Protein AF-A0A3N5UGI3-F1 (afdb_monomer)

Foldseek 3Di:
DVCLQCCVVDPDPPPQCDDPFWAGQLPDWDQDPQQFIHSDPLRPVDGLDGVVVPPVSSNVSDDIHGLCQAPCSVPPCCVPCVQPDCSCAPHNRYRNVSVCVNVVHD

Structure (mmCIF, N/CA/C/O backbone):
data_AF-A0A3N5UGI3-F1
#
_entry.id   AF-A0A3N5UGI3-F1
#
loop_
_atom_site.group_PDB
_atom_site.id
_atom_site.type_symbol
_atom_site.label_atom_id
_atom_site.label_alt_id
_atom_site.label_comp_id
_atom_site.label_asym_id
_atom_site.label_entity_id
_atom_site.label_seq_id
_atom_site.pdbx_PDB_ins_code
_atom_site.Cartn_x
_atom_site.Cartn_y
_atom_site.Cartn_z
_atom_site.occupancy
_atom_site.B_iso_or_equiv
_atom_site.auth_seq_id
_atom_site.auth_comp_id
_atom_site.auth_asym_id
_atom_site.auth_atom_id
_atom_site.pdbx_PDB_model_num
ATOM 1 N N . LYS A 1 1 ? -16.857 -9.376 12.876 1.00 63.47 1 LYS A N 1
ATOM 2 C CA . LYS A 1 1 ? -16.257 -8.875 14.141 1.00 63.47 1 LYS A CA 1
ATOM 3 C C . LYS A 1 1 ? -15.533 -9.974 14.932 1.00 63.47 1 LYS A C 1
ATOM 5 O O . LYS A 1 1 ? -14.480 -9.691 15.474 1.00 63.47 1 LYS A O 1
ATOM 10 N N . THR A 1 2 ? -16.014 -11.222 14.942 1.00 79.06 2 THR A N 1
ATOM 11 C CA . THR A 1 2 ? -15.429 -12.362 15.688 1.00 79.06 2 THR A CA 1
ATOM 12 C C . THR A 1 2 ? -13.963 -12.688 15.378 1.00 79.06 2 THR A C 1
ATOM 14 O O . THR A 1 2 ? -13.265 -13.154 16.265 1.00 79.06 2 THR A O 1
ATOM 17 N N . ALA A 1 3 ? -13.475 -12.423 14.160 1.00 86.25 3 ALA A N 1
ATOM 18 C CA . ALA A 1 3 ? -12.089 -12.719 13.781 1.00 86.25 3 ALA A CA 1
ATOM 19 C C . ALA A 1 3 ? -11.093 -11.561 14.007 1.00 86.25 3 ALA A C 1
ATOM 21 O O . ALA A 1 3 ? -9.891 -11.769 13.896 1.00 86.25 3 ALA A O 1
ATOM 22 N N . ALA A 1 4 ? -11.570 -10.342 14.287 1.00 85.94 4 ALA A N 1
ATOM 23 C CA . ALA A 1 4 ? -10.706 -9.160 14.338 1.00 85.94 4 ALA A CA 1
ATOM 24 C C . ALA A 1 4 ? -9.637 -9.207 15.446 1.00 85.94 4 ALA A C 1
ATOM 26 O O . ALA A 1 4 ? -8.507 -8.841 15.136 1.00 85.94 4 ALA A O 1
ATOM 27 N N . PRO A 1 5 ? -9.923 -9.689 16.677 1.00 86.75 5 PRO A N 1
ATOM 28 C CA . PRO A 1 5 ? -8.909 -9.766 17.733 1.00 86.75 5 PRO A CA 1
ATOM 29 C C . PRO A 1 5 ? -7.668 -10.573 17.334 1.00 86.75 5 PRO A C 1
ATOM 31 O O . PRO A 1 5 ? -6.556 -10.181 17.657 1.00 86.75 5 PRO A O 1
ATOM 34 N N . PHE A 1 6 ? -7.831 -11.624 16.521 1.00 87.75 6 PHE A N 1
ATOM 35 C CA . PHE A 1 6 ? -6.718 -12.472 16.078 1.00 87.75 6 PHE A CA 1
ATOM 36 C C . PHE A 1 6 ? -5.713 -11.766 15.152 1.00 87.75 6 PHE A C 1
ATOM 38 O O . PHE A 1 6 ? -4.664 -12.336 14.854 1.00 87.75 6 PHE A O 1
ATOM 45 N N . LEU A 1 7 ? -5.988 -10.531 14.708 1.00 84.44 7 LEU A N 1
ATOM 46 C CA . LEU A 1 7 ? -4.997 -9.701 14.017 1.00 84.44 7 LEU A CA 1
ATOM 47 C C . LEU A 1 7 ? -3.793 -9.355 14.907 1.00 84.44 7 LEU A C 1
ATOM 49 O O . LEU A 1 7 ? -2.744 -9.023 14.364 1.00 84.44 7 LEU A O 1
ATOM 53 N N . GLU A 1 8 ? -3.895 -9.489 16.233 1.00 84.31 8 GLU A N 1
ATOM 54 C CA . GLU A 1 8 ? -2.743 -9.374 17.140 1.00 84.31 8 GLU A CA 1
ATOM 55 C C . GLU A 1 8 ? -1.653 -10.423 16.862 1.00 84.31 8 GLU A C 1
ATOM 57 O O . GLU A 1 8 ? -0.471 -10.164 17.072 1.00 84.31 8 GLU A O 1
ATOM 62 N N . TYR A 1 9 ? -2.043 -11.585 16.328 1.00 85.06 9 TYR A N 1
ATOM 63 C CA . TYR A 1 9 ? -1.133 -12.665 15.945 1.00 85.06 9 TYR A CA 1
ATOM 64 C C . TYR A 1 9 ? -0.654 -12.549 14.494 1.00 85.06 9 TYR A C 1
ATOM 66 O O . TYR A 1 9 ? 0.026 -13.448 13.990 1.00 85.06 9 TYR A O 1
ATOM 74 N N . ALA A 1 10 ? -1.026 -11.477 13.787 1.00 74.75 10 ALA A N 1
ATOM 75 C CA . ALA A 1 10 ? -0.607 -11.279 12.411 1.00 74.75 10 ALA A CA 1
ATOM 76 C C . ALA A 1 10 ? 0.922 -11.149 12.336 1.00 74.75 10 ALA A C 1
ATOM 78 O O . ALA A 1 10 ? 1.531 -10.225 12.872 1.00 74.75 10 ALA A O 1
ATOM 79 N N . TYR A 1 11 ? 1.546 -12.073 11.613 1.00 60.50 11 TYR A N 1
ATOM 80 C CA . TYR A 1 11 ? 2.948 -12.001 11.223 1.00 60.50 11 TYR A CA 1
ATOM 81 C C . TYR A 1 11 ? 3.068 -11.290 9.866 1.00 60.50 11 TYR A C 1
ATOM 83 O O . TYR A 1 11 ? 2.126 -11.257 9.075 1.00 60.50 11 TYR A O 1
ATOM 91 N N . GLY A 1 12 ? 4.224 -10.687 9.583 1.00 53.59 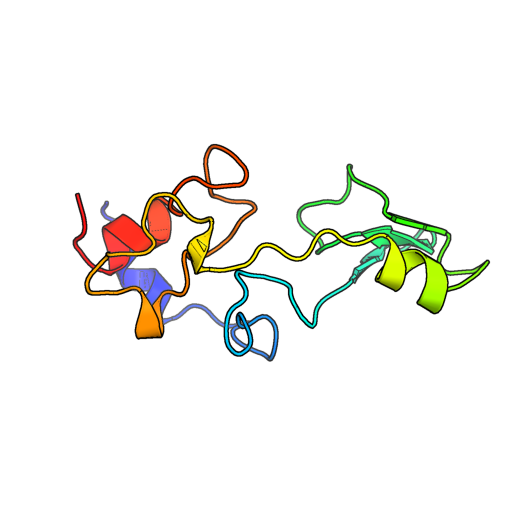12 GLY A N 1
ATOM 92 C CA . GLY A 1 12 ? 4.407 -9.859 8.380 1.00 53.59 12 GLY A CA 1
ATOM 93 C C . GLY A 1 12 ? 4.301 -8.350 8.619 1.00 53.59 12 GLY A C 1
ATOM 94 O O . GLY A 1 12 ? 4.309 -7.580 7.664 1.00 53.59 12 GLY A O 1
ATOM 95 N N . GLY A 1 13 ? 4.322 -7.899 9.878 1.00 49.09 13 GLY A N 1
ATOM 96 C CA . GLY A 1 13 ? 4.626 -6.505 10.241 1.00 49.09 13 GLY A CA 1
ATOM 97 C C . GLY A 1 13 ? 6.063 -6.062 9.905 1.00 49.09 13 GLY A C 1
ATOM 98 O O . GLY A 1 13 ? 6.528 -5.043 10.408 1.00 49.09 13 GLY A O 1
ATOM 99 N N . GLY A 1 14 ? 6.806 -6.821 9.094 1.00 45.03 14 GLY A N 1
ATOM 100 C CA . GLY A 1 14 ? 8.163 -6.476 8.686 1.00 45.03 14 GLY A CA 1
ATOM 101 C C . GLY A 1 14 ? 8.132 -5.319 7.699 1.00 45.03 14 GLY A C 1
ATOM 102 O O . GLY A 1 14 ? 7.642 -5.504 6.599 1.00 45.03 14 GLY A O 1
ATOM 103 N N . TYR A 1 15 ? 8.607 -4.134 8.098 1.00 47.47 15 TYR A N 1
ATOM 104 C CA . TYR A 1 15 ? 8.934 -2.968 7.247 1.00 47.47 15 TYR A CA 1
ATOM 105 C C . TYR A 1 15 ? 7.928 -2.579 6.127 1.00 47.47 15 TYR A C 1
ATOM 107 O O . TYR A 1 15 ? 8.243 -1.806 5.229 1.00 47.47 15 TYR A O 1
ATOM 115 N N . HIS A 1 16 ? 6.691 -3.077 6.176 1.00 50.62 16 HIS A N 1
ATOM 116 C CA . HIS A 1 16 ? 5.541 -2.668 5.361 1.00 50.62 16 HIS A CA 1
ATOM 117 C C . HIS A 1 16 ? 4.732 -1.564 6.050 1.00 50.62 16 HIS A C 1
ATOM 119 O O . HIS A 1 16 ? 3.739 -1.069 5.501 1.00 50.62 16 HIS A O 1
ATOM 125 N N . GLY A 1 17 ? 5.158 -1.195 7.262 1.00 53.41 17 GLY A N 1
ATOM 126 C CA . GLY A 1 17 ? 4.629 -0.077 8.011 1.00 53.41 17 GLY A CA 1
ATOM 127 C C . GLY A 1 17 ? 4.672 1.189 7.166 1.00 53.41 17 GLY A C 1
ATOM 128 O O . GLY A 1 17 ? 5.656 1.495 6.494 1.00 53.41 17 GLY A O 1
ATOM 129 N N . ALA A 1 18 ? 3.568 1.922 7.211 1.00 56.72 18 ALA A N 1
ATOM 130 C CA . ALA A 1 18 ? 3.573 3.364 7.045 1.00 56.72 18 ALA A CA 1
ATOM 131 C C . ALA A 1 18 ? 4.851 3.952 7.678 1.00 56.72 18 ALA A C 1
ATOM 133 O O . ALA A 1 18 ? 5.141 3.621 8.823 1.00 56.72 18 ALA A O 1
ATOM 134 N N . SER A 1 19 ? 5.637 4.762 6.972 1.00 65.19 19 SER A N 1
ATOM 135 C CA . SER A 1 19 ? 6.675 5.592 7.607 1.00 65.19 19 SER A CA 1
ATOM 136 C C . SER A 1 19 ? 6.120 6.983 7.885 1.00 65.19 19 SER A C 1
ATOM 138 O O . SER A 1 19 ? 4.977 7.256 7.515 1.00 65.19 19 SER A O 1
ATOM 140 N N . GLU A 1 20 ? 6.864 7.826 8.609 1.00 71.62 20 GLU A N 1
ATOM 141 C CA . GLU A 1 20 ? 6.352 9.106 9.119 1.00 71.62 20 GLU A CA 1
ATOM 142 C C . GLU A 1 20 ? 5.569 9.887 8.052 1.00 71.62 20 GLU A C 1
ATOM 144 O O . GLU A 1 20 ? 6.104 10.280 7.015 1.00 71.62 20 GLU A O 1
ATOM 149 N N . GLY A 1 21 ? 4.267 10.055 8.305 1.00 86.75 21 GLY A N 1
ATOM 150 C CA . GLY A 1 21 ? 3.351 10.823 7.465 1.00 86.75 21 GLY A CA 1
ATOM 151 C C . GLY A 1 21 ? 2.687 10.084 6.299 1.00 86.75 21 GLY A C 1
ATOM 152 O O . GLY A 1 21 ? 1.909 10.719 5.597 1.00 86.75 21 GLY A O 1
ATOM 153 N N . TYR A 1 22 ? 2.922 8.786 6.069 1.00 90.44 22 TYR A N 1
ATOM 154 C CA . TYR A 1 22 ? 2.368 8.062 4.907 1.00 90.44 22 TYR A CA 1
ATOM 155 C C . TYR A 1 22 ? 1.661 6.771 5.288 1.00 90.44 22 TYR A C 1
ATOM 157 O O . TYR A 1 22 ? 2.099 6.089 6.196 1.00 90.44 22 TYR A O 1
ATOM 165 N N . ALA A 1 23 ? 0.594 6.412 4.576 1.00 90.19 23 ALA A N 1
ATOM 166 C CA . ALA A 1 23 ? -0.151 5.174 4.776 1.00 90.19 23 ALA A CA 1
ATOM 167 C C . ALA A 1 23 ? 0.629 3.931 4.285 1.00 90.19 23 ALA A C 1
ATOM 169 O O . ALA A 1 23 ? 1.776 4.006 3.836 1.00 90.19 23 ALA A O 1
ATOM 170 N N . CYS A 1 24 ? -0.012 2.759 4.368 1.00 88.81 24 CYS A N 1
ATOM 171 C CA . CYS A 1 24 ? 0.577 1.462 4.021 1.00 88.81 24 CYS A CA 1
ATOM 172 C C . CYS A 1 24 ? 1.320 1.447 2.664 1.00 88.81 24 CYS A C 1
ATOM 174 O O . CYS A 1 24 ? 0.807 1.897 1.628 1.00 88.81 24 CYS A O 1
ATOM 176 N N . GLY A 1 25 ? 2.516 0.845 2.689 1.00 84.88 25 GLY A N 1
ATOM 177 C CA . GLY A 1 25 ? 3.318 0.537 1.505 1.00 84.88 25 GLY A CA 1
ATOM 178 C C . GLY A 1 25 ? 4.362 1.586 1.116 1.00 84.88 25 GLY A C 1
ATOM 179 O O . GLY A 1 25 ? 4.866 1.532 0.003 1.00 84.88 25 GLY A O 1
ATOM 180 N N . ARG A 1 26 ? 4.714 2.540 1.991 1.00 87.25 26 ARG A N 1
ATOM 181 C CA . ARG A 1 26 ? 5.682 3.607 1.658 1.00 87.25 26 ARG A CA 1
ATOM 182 C C . ARG A 1 26 ? 7.081 3.100 1.288 1.00 87.25 26 ARG A C 1
ATOM 184 O O . ARG A 1 26 ? 7.746 3.733 0.479 1.00 87.25 26 ARG A O 1
ATOM 191 N N . HIS A 1 27 ? 7.514 1.980 1.862 1.00 86.88 27 HIS A N 1
ATOM 192 C CA . HIS A 1 27 ? 8.825 1.363 1.608 1.00 86.88 27 HIS A CA 1
ATOM 193 C C . HIS A 1 27 ? 8.713 -0.021 0.955 1.00 86.88 27 HIS A C 1
ATOM 195 O O . HIS A 1 27 ? 9.644 -0.816 1.022 1.00 86.88 27 HIS A O 1
ATOM 201 N N . LEU A 1 28 ? 7.565 -0.323 0.341 1.00 87.81 28 LEU A N 1
ATOM 202 C CA . LEU A 1 28 ? 7.269 -1.642 -0.199 1.00 87.81 28 LEU A CA 1
ATOM 203 C C . LEU A 1 28 ? 6.946 -1.586 -1.688 1.00 87.81 28 LEU A C 1
ATOM 205 O O . LEU A 1 28 ? 6.039 -0.872 -2.091 1.00 87.81 28 LEU A O 1
ATOM 209 N N . MET A 1 29 ? 7.633 -2.423 -2.461 1.00 93.31 29 MET A N 1
ATOM 210 C CA . MET A 1 29 ? 7.260 -2.840 -3.809 1.00 93.31 29 MET A CA 1
ATOM 211 C C . MET A 1 29 ? 7.509 -4.343 -3.910 1.00 93.31 29 MET A C 1
ATOM 213 O O . MET A 1 29 ? 8.514 -4.830 -3.393 1.00 93.31 29 MET A O 1
ATOM 217 N N . ALA A 1 30 ? 6.616 -5.075 -4.568 1.00 94.88 30 ALA A N 1
ATOM 218 C CA . ALA A 1 30 ? 6.812 -6.488 -4.869 1.00 94.88 30 ALA A CA 1
ATOM 219 C C . ALA A 1 30 ? 7.122 -6.671 -6.358 1.00 94.88 30 ALA A C 1
ATOM 221 O O . ALA A 1 30 ? 6.578 -5.963 -7.204 1.00 94.88 30 ALA A O 1
ATOM 222 N N . VAL A 1 31 ? 7.984 -7.634 -6.674 1.00 97.25 31 VAL A N 1
ATOM 223 C CA . VAL A 1 31 ? 8.237 -8.086 -8.046 1.00 97.25 31 VAL A CA 1
ATOM 224 C C . VAL A 1 31 ? 7.610 -9.467 -8.196 1.00 97.25 31 VAL A C 1
ATOM 226 O O . VAL A 1 31 ? 7.919 -10.379 -7.431 1.00 97.25 31 VAL A O 1
ATOM 229 N N . MET A 1 32 ? 6.696 -9.600 -9.150 1.00 96.94 32 MET A N 1
ATOM 230 C CA . MET A 1 32 ? 5.992 -10.843 -9.455 1.00 96.94 32 MET A CA 1
ATOM 231 C C . MET A 1 32 ? 6.899 -11.812 -10.241 1.00 96.94 32 MET A C 1
ATOM 233 O O . MET A 1 32 ? 7.880 -11.369 -10.845 1.00 96.94 32 MET A O 1
ATOM 237 N N . PRO A 1 33 ? 6.581 -13.123 -10.302 1.00 97.19 33 PRO A N 1
ATOM 238 C CA . PRO A 1 33 ? 7.390 -14.103 -11.042 1.00 97.19 33 PRO A CA 1
ATOM 239 C C . PRO A 1 33 ? 7.573 -13.800 -12.538 1.00 97.19 33 PRO A C 1
ATOM 241 O O . PRO A 1 33 ? 8.551 -14.229 -13.139 1.00 97.19 33 PRO A O 1
ATOM 244 N N . ASP A 1 34 ? 6.655 -13.040 -13.138 1.00 97.12 34 ASP A N 1
ATOM 245 C CA . ASP A 1 34 ? 6.710 -12.579 -14.532 1.00 97.12 34 ASP A CA 1
ATOM 246 C C . ASP A 1 34 ? 7.390 -11.206 -14.696 1.00 97.12 34 ASP A C 1
ATOM 248 O O . ASP A 1 34 ? 7.248 -10.549 -15.727 1.00 97.12 34 ASP A O 1
ATOM 252 N N . ALA A 1 35 ? 8.130 -10.7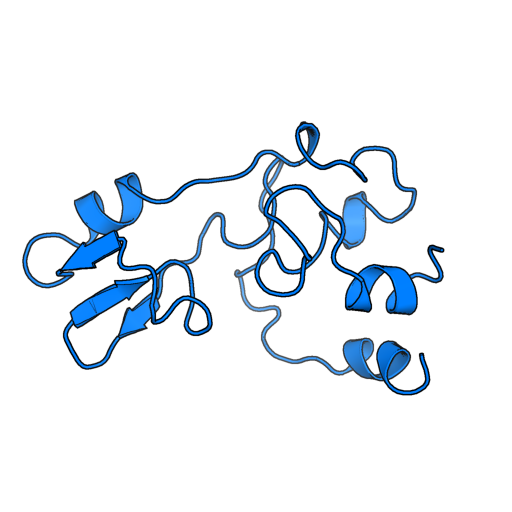76 -13.672 1.00 97.44 35 ALA A N 1
ATOM 253 C CA . ALA A 1 35 ? 8.832 -9.502 -13.567 1.00 97.44 35 ALA A CA 1
ATOM 254 C C . ALA A 1 35 ? 7.957 -8.240 -13.520 1.00 97.44 35 ALA A C 1
ATOM 256 O O . ALA A 1 35 ? 8.499 -7.130 -13.499 1.00 97.44 35 ALA A O 1
ATOM 257 N N . ARG A 1 36 ? 6.625 -8.353 -13.425 1.00 97.94 36 ARG A N 1
ATOM 258 C CA . ARG A 1 36 ? 5.790 -7.177 -13.146 1.00 97.94 36 ARG A CA 1
ATOM 259 C C . ARG A 1 36 ? 6.080 -6.651 -11.744 1.00 97.94 36 ARG A C 1
ATOM 261 O O . ARG A 1 36 ? 5.986 -7.385 -10.763 1.00 97.94 36 ARG A O 1
ATOM 268 N N . ALA A 1 37 ? 6.405 -5.370 -11.639 1.00 97.88 37 ALA A N 1
ATOM 269 C CA . ALA A 1 37 ? 6.466 -4.681 -10.361 1.00 97.88 37 ALA A CA 1
ATOM 270 C C . ALA A 1 37 ? 5.053 -4.254 -9.941 1.00 97.88 37 ALA A C 1
ATOM 272 O O . ALA A 1 37 ? 4.298 -3.729 -10.754 1.00 97.88 37 ALA A O 1
ATOM 273 N N . VAL A 1 38 ? 4.690 -4.453 -8.678 1.00 96.88 38 VAL A N 1
ATOM 274 C CA . VAL A 1 38 ? 3.383 -4.093 -8.105 1.00 96.88 38 VAL A CA 1
ATOM 275 C C . VAL A 1 38 ? 3.571 -3.499 -6.712 1.00 96.88 38 VAL A C 1
ATOM 277 O O . VAL A 1 38 ? 4.603 -3.709 -6.072 1.00 96.88 38 VAL A O 1
ATOM 280 N N . LYS A 1 39 ? 2.572 -2.770 -6.199 1.00 92.88 39 LYS A N 1
ATOM 281 C CA . LYS A 1 39 ? 2.653 -2.163 -4.856 1.00 92.88 39 LYS A CA 1
ATOM 282 C C . LYS A 1 39 ? 2.918 -3.205 -3.763 1.00 92.88 39 LYS A C 1
ATOM 284 O O . LYS A 1 39 ? 3.826 -3.055 -2.957 1.00 92.88 39 LYS A O 1
ATOM 289 N N . CYS A 1 40 ? 2.128 -4.271 -3.742 1.00 92.00 40 CYS A N 1
ATOM 290 C CA . CYS A 1 40 ? 2.375 -5.474 -2.949 1.00 92.00 40 CYS A CA 1
ATOM 291 C C . CYS A 1 40 ? 1.697 -6.671 -3.627 1.00 92.00 40 CYS A C 1
ATOM 293 O O . CYS A 1 40 ? 0.962 -6.481 -4.595 1.00 92.00 40 CYS A O 1
ATOM 295 N N . GLY A 1 41 ? 1.901 -7.889 -3.117 1.00 91.25 41 GLY A N 1
ATOM 296 C CA . GLY A 1 41 ? 1.368 -9.113 -3.736 1.00 91.25 41 GLY A CA 1
ATOM 297 C C . GLY A 1 41 ? -0.158 -9.147 -3.918 1.00 91.25 41 GLY A C 1
ATOM 298 O O . GLY A 1 41 ? -0.645 -9.873 -4.778 1.00 91.25 41 GLY A O 1
ATOM 299 N N . PHE A 1 42 ? -0.912 -8.331 -3.172 1.00 92.50 42 PHE A N 1
ATOM 300 C CA . PHE A 1 42 ? -2.362 -8.196 -3.345 1.00 92.50 42 PHE A CA 1
ATOM 301 C C . PHE A 1 42 ? -2.769 -7.340 -4.558 1.00 92.50 42 PHE A C 1
ATOM 303 O O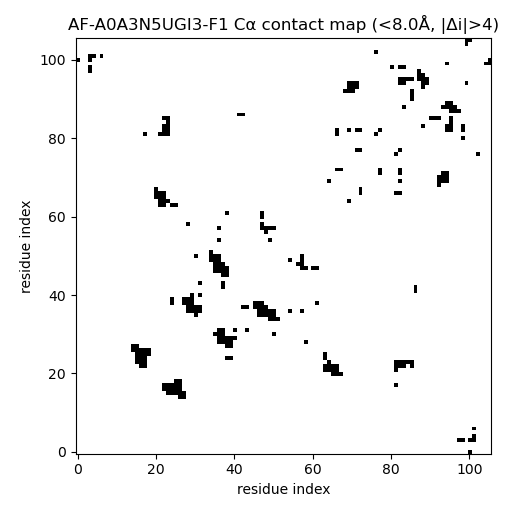 . PHE A 1 42 ? -3.894 -7.450 -5.025 1.00 92.50 42 PHE A O 1
ATOM 310 N N . TYR A 1 43 ? -1.866 -6.512 -5.091 1.00 93.69 43 TYR A N 1
ATOM 311 C CA . TYR A 1 43 ? -2.095 -5.642 -6.254 1.00 93.69 43 TYR A CA 1
ATOM 312 C C . TYR A 1 43 ? -1.574 -6.273 -7.555 1.00 93.69 43 TYR A C 1
ATOM 314 O O . TYR A 1 43 ? -1.014 -5.583 -8.405 1.00 93.69 43 TYR A O 1
ATOM 322 N N . SER A 1 44 ? -1.701 -7.593 -7.708 1.00 93.06 44 SER A N 1
ATOM 323 C CA . SER A 1 44 ? -1.150 -8.343 -8.850 1.00 93.06 44 SER A CA 1
ATOM 324 C C . SER A 1 44 ? -1.725 -7.924 -10.214 1.00 93.06 44 SER A C 1
ATOM 326 O O . SER A 1 44 ? -1.126 -8.207 -11.253 1.00 93.06 44 SER A O 1
ATOM 328 N N . ASP A 1 45 ? -2.861 -7.232 -10.219 1.00 94.25 45 ASP A N 1
ATOM 329 C CA . ASP A 1 45 ? -3.546 -6.650 -11.373 1.00 94.25 45 ASP A CA 1
ATOM 330 C C . ASP A 1 45 ? -3.113 -5.202 -11.682 1.00 94.25 45 ASP A C 1
ATOM 332 O O . ASP A 1 45 ? -3.329 -4.720 -12.794 1.00 94.25 45 ASP A O 1
ATOM 336 N N . LYS A 1 46 ? -2.456 -4.507 -10.743 1.00 95.06 46 LYS A N 1
ATOM 337 C CA . LYS A 1 46 ? -2.040 -3.099 -10.881 1.00 95.06 46 LYS A CA 1
ATOM 338 C C . LYS A 1 46 ? -0.526 -2.985 -11.010 1.00 95.06 46 LYS A C 1
ATOM 340 O O . LYS A 1 46 ? 0.189 -2.712 -10.044 1.00 95.06 46 LYS A O 1
ATOM 345 N N . THR A 1 47 ? -0.047 -3.204 -12.233 1.00 96.50 47 THR A N 1
ATOM 346 C CA . THR A 1 47 ? 1.380 -3.116 -12.556 1.00 96.50 47 THR A CA 1
ATOM 347 C C . THR A 1 47 ? 1.906 -1.681 -12.480 1.00 96.50 47 THR A C 1
ATOM 349 O O . THR A 1 47 ? 1.278 -0.739 -12.959 1.00 96.50 47 THR A O 1
ATOM 352 N N . LEU A 1 48 ? 3.092 -1.532 -11.899 1.00 97.25 48 LEU A N 1
ATOM 353 C CA . LEU A 1 48 ? 3.911 -0.322 -11.910 1.00 97.25 48 LEU A CA 1
ATOM 354 C C . LEU A 1 48 ? 4.896 -0.330 -13.093 1.00 97.25 48 LEU A C 1
ATOM 356 O O . LEU A 1 48 ? 5.443 0.709 -13.458 1.00 97.25 48 LEU A O 1
ATOM 360 N N . GLY A 1 49 ? 5.107 -1.479 -13.737 1.00 97.75 49 GLY A N 1
ATOM 361 C CA . GLY A 1 49 ? 6.030 -1.636 -14.858 1.00 97.75 49 GLY A CA 1
ATOM 362 C C . GLY A 1 49 ? 6.718 -2.996 -14.868 1.00 97.75 49 GLY A C 1
ATOM 363 O O . GLY A 1 49 ? 6.352 -3.903 -14.123 1.00 97.75 49 GLY A O 1
ATOM 364 N N . ASP A 1 50 ? 7.720 -3.128 -15.732 1.00 98.00 50 ASP A N 1
ATOM 365 C CA . ASP A 1 50 ? 8.575 -4.309 -15.827 1.00 98.00 50 ASP A CA 1
ATOM 366 C C . ASP A 1 50 ? 9.898 -4.058 -15.091 1.00 98.00 50 ASP A C 1
ATOM 368 O O . ASP A 1 50 ? 10.690 -3.187 -15.470 1.00 98.00 50 ASP A O 1
ATOM 372 N N . ALA A 1 51 ? 10.143 -4.843 -14.044 1.00 97.81 51 ALA A N 1
ATOM 373 C CA . ALA A 1 51 ? 11.328 -4.746 -13.204 1.00 97.81 51 ALA A CA 1
ATOM 374 C C . ALA A 1 51 ? 12.637 -5.044 -13.957 1.00 97.81 51 ALA A C 1
ATOM 376 O O . ALA A 1 51 ? 13.692 -4.579 -13.527 1.00 97.81 51 ALA A O 1
ATOM 377 N N . ARG A 1 52 ? 12.583 -5.777 -15.081 1.00 98.25 52 ARG A N 1
ATOM 378 C CA . ARG A 1 52 ? 13.755 -6.064 -15.930 1.00 98.25 52 ARG A CA 1
ATOM 379 C C . ARG A 1 52 ? 14.254 -4.825 -16.661 1.00 98.25 52 ARG A C 1
ATOM 381 O O . ARG A 1 52 ? 15.437 -4.748 -16.969 1.00 98.25 52 ARG A O 1
ATOM 388 N N . ILE A 1 53 ? 13.356 -3.879 -16.947 1.00 98.19 53 ILE A N 1
ATOM 389 C CA . ILE A 1 53 ? 13.709 -2.606 -17.583 1.00 98.19 53 ILE A CA 1
ATOM 390 C C . ILE A 1 53 ? 14.326 -1.683 -16.535 1.00 98.19 53 ILE A C 1
ATOM 392 O O . ILE A 1 53 ? 15.425 -1.172 -16.730 1.00 98.19 53 ILE A O 1
ATOM 396 N N . SER A 1 54 ? 13.617 -1.459 -15.423 1.00 98.06 54 SER A N 1
ATOM 397 C CA . SER A 1 54 ? 14.085 -0.573 -14.355 1.00 98.06 54 SER A CA 1
ATOM 398 C C . SER A 1 54 ? 13.262 -0.734 -13.078 1.00 98.06 54 SER A C 1
ATOM 400 O O . SER A 1 54 ? 12.100 -0.325 -13.005 1.00 98.06 54 SER A O 1
ATOM 402 N N . LEU A 1 55 ? 13.887 -1.263 -12.022 1.00 97.12 55 LEU A N 1
ATOM 403 C CA . LEU A 1 55 ? 13.302 -1.283 -10.675 1.00 97.12 55 LEU A CA 1
ATOM 404 C C . LEU A 1 55 ? 13.047 0.131 -10.139 1.00 97.12 55 LEU A C 1
ATOM 406 O O . LEU A 1 55 ? 12.023 0.376 -9.503 1.00 97.12 55 LEU A O 1
ATOM 410 N N . LYS A 1 56 ? 13.965 1.065 -10.413 1.00 97.31 56 LYS A N 1
ATOM 411 C CA . LYS A 1 56 ? 13.864 2.459 -9.969 1.00 97.31 56 LYS A CA 1
ATOM 412 C C . LYS A 1 56 ? 12.639 3.143 -10.573 1.00 97.31 56 LYS A C 1
ATOM 414 O O . LYS A 1 56 ? 11.902 3.801 -9.846 1.00 97.31 56 LYS A O 1
ATOM 419 N N . ASP A 1 57 ? 12.397 2.970 -11.869 1.00 97.81 57 ASP A N 1
ATOM 420 C CA . ASP A 1 57 ? 11.262 3.627 -12.526 1.00 97.81 57 ASP A CA 1
ATOM 421 C C . ASP A 1 57 ? 9.934 3.004 -12.100 1.00 97.81 57 ASP A C 1
ATOM 423 O O . ASP A 1 57 ? 8.955 3.723 -11.907 1.00 97.81 57 ASP A O 1
ATOM 427 N N . CYS A 1 58 ? 9.905 1.685 -11.875 1.00 97.19 58 CYS A N 1
ATOM 428 C CA . CYS A 1 58 ? 8.749 1.026 -11.267 1.00 97.19 58 CYS A CA 1
ATOM 429 C C . CYS A 1 58 ? 8.440 1.610 -9.880 1.00 97.19 58 CYS A C 1
ATOM 431 O O . CYS A 1 58 ? 7.288 1.924 -9.587 1.00 97.19 58 CYS A O 1
ATOM 433 N N . TRP A 1 59 ? 9.468 1.809 -9.050 1.00 94.56 59 TRP A N 1
ATOM 434 C CA . TRP A 1 59 ? 9.322 2.414 -7.728 1.00 94.56 59 TRP A CA 1
ATOM 435 C C . TRP A 1 59 ? 8.780 3.847 -7.802 1.00 94.56 59 TRP A C 1
ATOM 437 O O . TRP A 1 59 ? 7.827 4.186 -7.105 1.00 94.56 59 TRP A O 1
ATOM 447 N N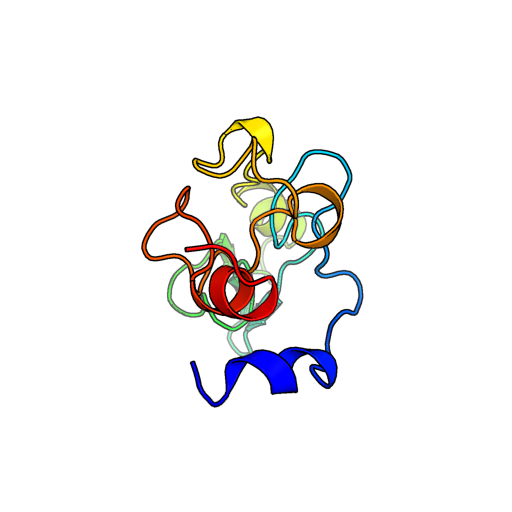 . LEU A 1 60 ? 9.347 4.685 -8.675 1.00 95.12 60 LEU A N 1
ATOM 448 C CA . LEU A 1 60 ? 8.962 6.096 -8.816 1.00 95.12 60 LEU A CA 1
ATOM 449 C C . LEU A 1 60 ? 7.529 6.304 -9.331 1.00 95.12 60 LEU A C 1
ATOM 451 O O . LEU A 1 60 ? 6.974 7.384 -9.148 1.00 95.12 60 LEU A O 1
ATOM 455 N N . ARG A 1 61 ? 6.916 5.290 -9.953 1.00 95.25 61 ARG A N 1
ATOM 456 C CA . ARG A 1 61 ? 5.508 5.319 -10.387 1.00 95.25 61 ARG A CA 1
ATOM 457 C C . ARG A 1 61 ? 4.516 5.032 -9.262 1.00 95.25 61 ARG A C 1
ATOM 459 O O . ARG A 1 61 ? 3.311 5.158 -9.469 1.00 95.25 61 ARG A O 1
ATOM 466 N N . MET A 1 62 ? 4.987 4.594 -8.098 1.00 91.69 62 MET A N 1
ATOM 467 C CA . MET A 1 62 ? 4.111 4.213 -7.002 1.00 91.69 62 MET A CA 1
ATOM 468 C C . MET A 1 62 ? 3.451 5.428 -6.355 1.00 91.69 62 MET A C 1
ATOM 470 O O . MET A 1 62 ? 4.113 6.380 -5.950 1.00 91.69 62 MET A O 1
ATOM 474 N N . GLU A 1 63 ? 2.136 5.355 -6.168 1.00 90.62 63 GLU A N 1
ATOM 475 C CA . GLU A 1 63 ? 1.414 6.350 -5.386 1.00 90.62 63 GLU A CA 1
ATOM 476 C C . GLU A 1 63 ? 1.616 6.117 -3.880 1.00 90.62 63 GLU A C 1
ATOM 478 O O . GLU A 1 63 ? 1.214 5.092 -3.302 1.00 90.62 63 GLU A O 1
ATOM 483 N N . HIS A 1 64 ? 2.229 7.105 -3.231 1.00 90.81 64 HIS A N 1
ATOM 484 C CA . HIS A 1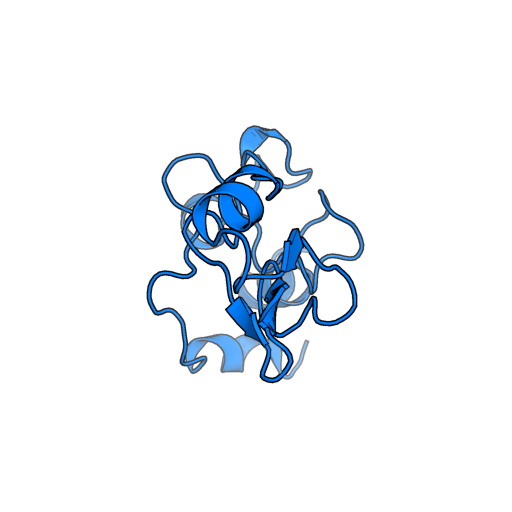 64 ? 2.388 7.164 -1.785 1.00 90.81 64 HIS A CA 1
ATOM 485 C C . HIS A 1 64 ? 1.331 8.094 -1.191 1.00 90.81 64 HIS A C 1
ATOM 487 O O . HIS A 1 64 ? 1.339 9.291 -1.454 1.00 90.81 64 HIS A O 1
ATOM 493 N N . ILE A 1 65 ? 0.442 7.541 -0.368 1.00 92.31 65 ILE A N 1
ATOM 494 C CA . ILE A 1 65 ? -0.693 8.273 0.205 1.00 92.31 65 ILE A CA 1
ATOM 495 C C . ILE A 1 65 ? -0.255 8.903 1.529 1.00 92.31 65 ILE A C 1
ATOM 497 O O . ILE A 1 65 ? 0.107 8.151 2.440 1.00 92.31 65 ILE A O 1
ATOM 501 N N . PRO A 1 66 ? -0.292 10.233 1.677 1.00 93.62 66 PRO A N 1
ATOM 502 C CA . PRO A 1 66 ? -0.065 10.879 2.963 1.00 93.62 66 PRO A CA 1
ATOM 503 C C . PRO A 1 66 ? -1.188 10.555 3.964 1.00 93.62 66 PRO A C 1
ATOM 505 O O . PRO A 1 66 ? -2.356 10.455 3.587 1.00 93.62 66 PRO A O 1
ATOM 508 N N . ILE A 1 67 ? -0.856 10.389 5.247 1.00 92.00 67 ILE A N 1
ATOM 509 C CA . ILE A 1 67 ? -1.830 10.054 6.304 1.00 92.00 67 ILE A CA 1
ATOM 510 C C . ILE A 1 67 ? -2.876 11.164 6.480 1.00 92.00 67 ILE A C 1
ATOM 512 O O . ILE A 1 67 ? -4.040 10.866 6.732 1.00 92.00 67 ILE A O 1
ATOM 516 N N . ASP A 1 68 ? -2.497 12.429 6.291 1.00 94.56 68 ASP A N 1
ATOM 517 C CA . ASP A 1 68 ? -3.398 13.587 6.400 1.00 94.56 68 ASP A CA 1
ATOM 518 C C . ASP A 1 68 ? -4.479 13.634 5.300 1.00 94.56 68 ASP A C 1
ATOM 520 O O . ASP A 1 68 ? -5.467 14.362 5.421 1.00 94.56 68 ASP A O 1
ATOM 524 N N . LYS A 1 69 ? -4.332 12.837 4.234 1.00 96.69 69 LYS A N 1
ATOM 525 C CA . LYS A 1 69 ? -5.340 12.670 3.178 1.00 96.69 69 LYS A CA 1
ATOM 526 C C . LYS A 1 69 ? -6.346 11.566 3.474 1.00 96.69 69 LYS A C 1
ATOM 528 O O . LYS A 1 69 ? -7.346 11.474 2.767 1.00 96.69 69 LYS A O 1
ATOM 533 N N . LEU A 1 70 ? -6.099 10.730 4.481 1.00 96.25 70 LEU A N 1
ATOM 534 C CA . LEU A 1 70 ? -7.039 9.682 4.863 1.00 96.25 70 LEU A CA 1
ATOM 535 C C . LEU A 1 70 ? -8.297 10.289 5.483 1.00 96.25 70 LEU A C 1
ATOM 537 O O . LEU A 1 70 ? -8.240 11.272 6.222 1.00 96.25 70 LEU A O 1
ATOM 541 N N . GLU A 1 71 ? -9.437 9.657 5.237 1.00 97.69 71 GLU A N 1
ATOM 542 C CA . GLU A 1 71 ? -10.716 10.091 5.811 1.00 97.69 71 GLU A CA 1
ATOM 543 C C . GLU A 1 71 ? -10.737 9.940 7.334 1.00 97.69 71 GLU A C 1
ATOM 545 O O . GLU A 1 71 ? -11.342 10.742 8.037 1.00 97.69 71 GLU A O 1
ATOM 550 N N . CYS A 1 72 ? -10.019 8.944 7.858 1.00 96.31 72 CYS A N 1
ATOM 551 C CA . CYS A 1 72 ? -9.899 8.685 9.288 1.00 96.31 72 CYS A CA 1
ATOM 552 C C . CYS A 1 72 ? -8.701 9.386 9.950 1.00 96.31 72 CYS A C 1
ATOM 554 O O . CYS A 1 72 ? -8.329 8.984 11.051 1.00 96.31 72 CYS A O 1
ATOM 556 N N . ARG A 1 73 ? -8.080 10.393 9.311 1.00 95.69 73 ARG A N 1
ATOM 557 C CA . ARG A 1 73 ? -6.852 11.075 9.787 1.00 95.69 73 ARG A CA 1
ATOM 558 C C . ARG A 1 73 ? -6.894 11.533 11.253 1.00 95.69 73 ARG A C 1
ATOM 560 O O . ARG A 1 73 ? -5.865 11.496 11.915 1.00 95.69 73 ARG A O 1
ATOM 567 N N . ASP A 1 74 ? -8.077 11.887 11.756 1.00 96.19 74 ASP A N 1
ATOM 568 C CA . ASP A 1 74 ? -8.299 12.397 13.117 1.00 96.19 74 ASP A CA 1
ATOM 569 C C . ASP A 1 74 ? -8.671 11.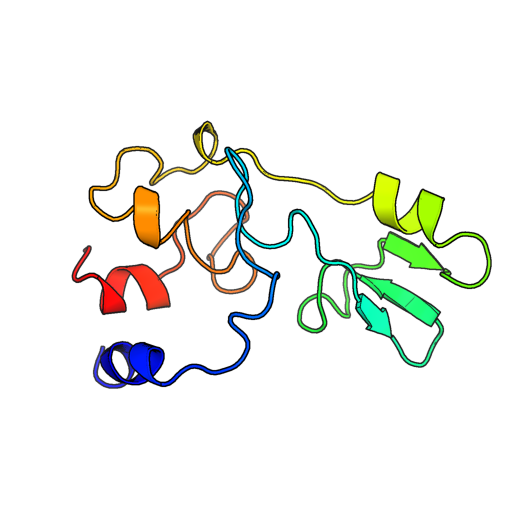285 14.131 1.00 96.19 74 ASP A C 1
ATOM 571 O O . ASP A 1 74 ? -9.055 11.557 15.267 1.00 96.19 74 ASP A O 1
ATOM 575 N N . CYS A 1 75 ? -8.584 10.009 13.736 1.00 95.94 75 CYS A N 1
ATOM 576 C CA . CYS A 1 75 ? -8.921 8.859 14.578 1.00 95.94 75 CYS A CA 1
ATOM 577 C C . CYS A 1 75 ? -7.942 8.689 15.752 1.00 95.94 75 CYS A C 1
ATOM 579 O O . CYS A 1 75 ? -6.725 8.769 15.584 1.00 95.94 75 CYS A O 1
ATOM 581 N N . SER A 1 76 ? -8.469 8.330 16.927 1.00 95.19 76 SER A N 1
ATOM 582 C CA . SER A 1 76 ? -7.682 8.068 18.141 1.00 95.19 76 SER A CA 1
ATOM 583 C C . SER A 1 76 ? -6.616 6.980 17.970 1.00 95.19 76 SER A C 1
ATOM 585 O O . SER A 1 76 ? -5.571 7.054 18.605 1.00 95.19 76 SER A O 1
ATOM 587 N N . ALA A 1 77 ? -6.846 6.004 17.089 1.00 93.00 77 ALA A N 1
ATOM 588 C CA . ALA A 1 77 ? -5.905 4.924 16.802 1.00 93.00 77 ALA A CA 1
ATOM 589 C C . ALA A 1 77 ? -4.897 5.265 15.688 1.00 93.00 77 ALA A C 1
ATOM 591 O O . ALA A 1 77 ? -4.142 4.393 15.266 1.00 93.00 77 ALA A O 1
ATOM 592 N N . MET A 1 78 ? -4.891 6.485 15.134 1.00 90.75 78 MET A N 1
ATOM 593 C CA . MET A 1 78 ? -4.114 6.804 13.926 1.00 90.75 78 MET A CA 1
ATOM 594 C C . MET A 1 78 ? -2.603 6.604 14.103 1.00 90.75 78 MET A C 1
ATOM 596 O O . MET A 1 78 ? -1.929 6.160 13.172 1.00 90.75 78 MET A O 1
ATOM 600 N N . LYS A 1 79 ? -2.063 6.891 15.291 1.00 86.69 79 LYS A N 1
ATOM 601 C CA . LYS A 1 79 ? -0.624 6.791 15.571 1.00 86.69 79 LYS A CA 1
ATOM 602 C C . LYS A 1 79 ? -0.109 5.354 15.411 1.00 86.69 79 LYS A C 1
ATOM 604 O O . LYS A 1 79 ? 0.960 5.140 14.825 1.00 86.69 79 LYS A O 1
ATOM 609 N N . GLU A 1 80 ? -0.890 4.386 15.881 1.00 86.69 80 GLU A N 1
ATOM 610 C CA . GLU A 1 80 ? -0.591 2.956 15.837 1.00 86.69 80 GLU A CA 1
ATOM 611 C C . GLU A 1 80 ? -1.109 2.304 14.543 1.00 86.69 80 GLU A C 1
ATOM 613 O O . GLU A 1 80 ? -0.367 1.595 13.866 1.00 86.69 80 GLU A O 1
ATOM 618 N N . CYS A 1 81 ? -2.358 2.582 14.161 1.00 89.25 81 CYS A N 1
ATOM 619 C CA . CYS A 1 81 ? -3.045 1.978 13.015 1.00 89.25 81 CYS A CA 1
ATOM 620 C C . CYS A 1 81 ? -2.543 2.508 11.665 1.00 89.25 81 CYS A C 1
ATOM 622 O O . CYS A 1 81 ? -2.477 1.765 10.681 1.00 89.25 81 CYS A O 1
ATOM 624 N N . ARG A 1 82 ? -2.225 3.809 11.594 1.00 89.75 82 ARG A N 1
ATOM 625 C CA . ARG A 1 82 ? -1.768 4.524 10.385 1.00 89.75 82 ARG A CA 1
ATOM 626 C C . ARG A 1 82 ? -2.678 4.315 9.165 1.00 89.75 82 ARG A C 1
ATOM 628 O O . ARG A 1 82 ? -2.221 4.221 8.024 1.00 89.75 82 ARG A O 1
ATOM 635 N N . GLY A 1 83 ? -3.978 4.180 9.425 1.00 91.75 83 GLY A N 1
ATOM 636 C CA . GLY A 1 83 ? -5.014 3.908 8.429 1.00 91.75 83 GLY A CA 1
ATOM 637 C C . GLY A 1 83 ? -5.157 2.442 8.009 1.00 91.75 83 GLY A C 1
ATOM 638 O O . GLY A 1 83 ? -6.090 2.120 7.278 1.00 91.75 83 GLY A O 1
ATOM 639 N N . GLY A 1 84 ? -4.287 1.529 8.436 1.00 91.44 84 GLY A N 1
ATOM 640 C CA . GLY A 1 84 ? -4.361 0.117 8.057 1.00 91.44 84 GLY A CA 1
ATOM 641 C C . GLY A 1 84 ? -4.073 -0.164 6.572 1.00 91.44 84 GLY A C 1
ATOM 642 O O . GLY A 1 84 ? -3.458 0.629 5.849 1.00 91.44 84 GLY A O 1
ATOM 643 N N . CYS A 1 85 ? -4.495 -1.336 6.101 1.00 91.88 85 CYS A N 1
ATOM 644 C CA . CYS A 1 85 ? -4.181 -1.844 4.770 1.00 91.88 85 CYS A CA 1
ATOM 645 C C . CYS A 1 85 ? -5.004 -1.140 3.682 1.00 91.88 85 CYS A C 1
ATOM 647 O O . CYS A 1 85 ? -6.230 -1.224 3.657 1.00 91.88 85 CYS A O 1
ATOM 649 N N . ARG A 1 86 ? -4.322 -0.520 2.712 1.00 92.81 86 ARG A N 1
ATOM 650 C CA . ARG A 1 86 ? -4.981 0.139 1.567 1.00 92.81 86 ARG A CA 1
ATOM 651 C C . ARG A 1 86 ? -5.666 -0.838 0.608 1.00 92.81 86 ARG A C 1
ATOM 653 O O . ARG A 1 86 ? -6.525 -0.414 -0.150 1.00 92.81 86 ARG A O 1
ATOM 660 N N . PHE A 1 87 ? -5.296 -2.121 0.635 1.00 93.12 87 PHE A N 1
ATOM 661 C CA . PHE A 1 87 ? -5.962 -3.151 -0.165 1.00 93.12 87 PHE A CA 1
ATOM 662 C C . PHE A 1 87 ? -7.308 -3.572 0.441 1.00 93.12 87 PHE A C 1
ATOM 664 O O . PHE A 1 87 ? -8.244 -3.854 -0.295 1.00 93.12 87 PHE A O 1
ATOM 671 N N . ARG A 1 88 ? -7.418 -3.595 1.779 1.00 92.88 88 ARG A N 1
ATOM 672 C CA . ARG A 1 88 ? -8.675 -3.922 2.478 1.00 92.88 88 ARG A CA 1
ATOM 673 C C . ARG A 1 88 ? -9.641 -2.742 2.566 1.00 92.88 88 ARG A C 1
ATOM 675 O O . ARG A 1 88 ? -10.831 -2.956 2.775 1.00 92.88 88 ARG A O 1
ATOM 682 N N . ALA A 1 89 ? -9.134 -1.515 2.457 1.00 95.00 89 ALA A N 1
ATOM 683 C CA . ALA A 1 89 ? -9.966 -0.322 2.435 1.00 95.00 89 ALA A CA 1
ATOM 684 C C . ALA A 1 89 ? -10.931 -0.354 1.225 1.00 95.00 89 ALA A C 1
ATOM 686 O O . ALA A 1 89 ? -10.491 -0.683 0.122 1.00 95.00 89 ALA A O 1
ATOM 687 N N . PRO A 1 90 ? -12.217 0.020 1.390 1.00 96.44 90 PRO A N 1
ATOM 688 C CA . PRO A 1 90 ? -13.201 0.051 0.298 1.00 96.44 90 PRO A CA 1
ATOM 689 C C . PRO A 1 90 ? -12.782 0.914 -0.899 1.00 96.44 90 PRO A C 1
ATOM 691 O O . PRO A 1 90 ? -13.129 0.625 -2.040 1.00 96.44 90 PRO A O 1
ATOM 694 N N . HIS A 1 91 ? -12.023 1.975 -0.632 1.00 95.25 91 HIS A N 1
ATOM 695 C CA . HIS A 1 91 ? -11.341 2.786 -1.631 1.00 95.25 91 HIS A CA 1
ATOM 696 C C . HIS A 1 91 ? -10.067 3.393 -1.033 1.00 95.25 91 HIS A C 1
ATOM 698 O O . HIS A 1 91 ? -9.791 3.267 0.160 1.00 95.25 91 HIS A O 1
ATOM 704 N N . LEU A 1 92 ? -9.281 4.073 -1.871 1.00 92.38 92 LEU A N 1
ATOM 705 C CA . LEU A 1 92 ? -7.906 4.484 -1.570 1.00 92.38 92 LEU A CA 1
ATOM 706 C C . LEU A 1 92 ? -7.738 5.275 -0.258 1.00 92.38 92 LEU A C 1
ATOM 708 O O . LEU A 1 92 ? -6.740 5.091 0.442 1.00 92.38 92 LEU A O 1
ATOM 712 N N . LEU A 1 93 ? -8.709 6.129 0.078 1.00 96.44 93 LEU A N 1
ATOM 713 C CA . LEU A 1 93 ? -8.666 7.042 1.229 1.00 96.44 93 LEU A CA 1
ATOM 714 C C . LEU A 1 93 ? -9.503 6.575 2.432 1.00 96.44 93 LEU A C 1
ATOM 716 O O . LEU A 1 93 ? -9.312 7.101 3.529 1.00 96.44 93 LEU A O 1
ATOM 720 N N . ALA A 1 94 ? -10.358 5.563 2.254 1.00 97.31 94 ALA A N 1
ATOM 721 C CA . ALA A 1 94 ? -11.212 5.037 3.315 1.00 97.31 94 ALA A CA 1
ATOM 722 C C . ALA A 1 94 ? -10.412 4.336 4.423 1.00 97.31 94 ALA A C 1
ATOM 724 O O . ALA A 1 94 ? -9.298 3.849 4.187 1.00 97.31 94 ALA A O 1
ATOM 725 N N . PRO A 1 95 ? -10.963 4.223 5.639 1.00 95.81 95 PRO A N 1
ATOM 726 C CA . PRO A 1 95 ? -10.380 3.391 6.684 1.00 95.81 95 PRO A CA 1
ATOM 727 C C . PRO A 1 95 ? -10.349 1.901 6.298 1.00 95.81 95 PRO A C 1
ATOM 729 O O . PRO A 1 95 ? -11.183 1.414 5.537 1.00 95.81 95 PRO A O 1
ATOM 732 N N . ASP A 1 96 ? -9.387 1.160 6.854 1.00 95.00 96 ASP A N 1
ATOM 733 C CA . ASP A 1 96 ? -9.381 -0.305 6.788 1.00 95.00 96 ASP A CA 1
ATOM 734 C C . ASP A 1 96 ? -10.391 -0.878 7.804 1.00 95.00 96 ASP A C 1
ATOM 736 O O . ASP A 1 96 ? -10.139 -0.804 9.013 1.00 95.00 96 ASP A O 1
ATOM 740 N N . PRO A 1 97 ? -11.505 -1.491 7.359 1.00 94.62 97 PRO A N 1
ATOM 741 C CA . PRO A 1 97 ? -12.573 -1.939 8.251 1.00 94.62 97 PRO A CA 1
ATOM 742 C C . PRO A 1 97 ? -12.131 -3.053 9.209 1.00 94.62 97 PRO A C 1
ATOM 744 O O . PRO A 1 97 ? -12.658 -3.161 10.319 1.00 94.62 97 PRO A O 1
ATOM 747 N N . ALA A 1 98 ? -11.149 -3.872 8.818 1.00 92.50 98 ALA A N 1
ATOM 748 C CA . ALA A 1 98 ? -10.624 -4.918 9.688 1.00 92.50 98 ALA A CA 1
ATOM 749 C C . ALA A 1 98 ? -9.844 -4.308 10.862 1.00 92.50 98 ALA A C 1
ATOM 751 O O . ALA A 1 98 ? -10.027 -4.728 12.005 1.00 92.50 98 ALA A O 1
ATOM 752 N N . MET A 1 99 ? -9.042 -3.272 10.592 1.00 92.50 99 MET A N 1
ATOM 753 C CA . MET A 1 99 ? -8.304 -2.555 11.635 1.00 92.50 99 MET A CA 1
ATOM 754 C C . MET A 1 99 ? -9.226 -1.695 12.500 1.00 92.50 99 MET A C 1
ATOM 756 O O . MET A 1 99 ? -9.040 -1.661 13.711 1.00 92.50 99 MET A O 1
ATOM 760 N N . CYS A 1 100 ? -10.254 -1.061 11.928 1.00 94.69 100 CYS A N 1
ATOM 761 C CA . CYS A 1 100 ? -11.273 -0.369 12.723 1.00 94.69 100 CYS A CA 1
ATOM 762 C C . CYS A 1 100 ? -11.922 -1.319 13.733 1.00 94.69 100 CYS A C 1
ATOM 764 O O . CYS A 1 100 ? -11.972 -1.012 14.919 1.00 94.69 100 CYS A O 1
ATOM 766 N N . CYS A 1 101 ? -12.317 -2.518 13.293 1.00 94.44 101 CYS A N 1
ATOM 767 C CA . CYS A 1 101 ? -12.869 -3.527 14.192 1.00 94.44 101 CYS A CA 1
ATOM 768 C C . CYS A 1 101 ? -11.865 -3.990 15.262 1.00 94.44 101 CYS A C 1
ATOM 770 O O . CYS A 1 101 ? -12.277 -4.232 16.393 1.00 94.44 101 CYS A O 1
ATOM 772 N N . PHE A 1 102 ? -10.581 -4.126 14.918 1.00 92.31 102 PHE A N 1
ATOM 773 C CA . PHE A 1 102 ? -9.521 -4.498 15.862 1.00 92.31 102 PHE A CA 1
ATOM 774 C C . PHE A 1 102 ? -9.327 -3.441 16.960 1.00 92.31 102 PHE A C 1
ATOM 776 O O . PHE A 1 102 ? -9.244 -3.787 18.132 1.00 92.31 102 PHE A O 1
ATOM 783 N N . TYR A 1 103 ? -9.338 -2.157 16.593 1.00 92.50 103 TYR A N 1
ATOM 784 C CA . TYR A 1 103 ? -9.208 -1.035 17.530 1.00 92.50 103 TYR A CA 1
ATOM 785 C C . TYR A 1 103 ? -10.531 -0.606 18.190 1.00 92.50 103 TYR A C 1
ATOM 787 O O . TYR A 1 103 ? -10.545 0.362 18.946 1.00 92.50 103 TYR A O 1
ATOM 795 N N . GLY A 1 104 ? -11.650 -1.283 17.908 1.00 93.81 104 GLY A N 1
ATOM 796 C CA . GLY A 1 104 ? -12.960 -0.930 18.466 1.00 93.81 104 GLY A CA 1
ATOM 797 C C . GLY A 1 104 ? -13.560 0.378 17.928 1.00 93.81 104 GLY A C 1
ATOM 798 O O . GLY A 1 104 ? -14.416 0.964 18.584 1.00 93.81 104 GLY A O 1
ATOM 799 N N . ILE A 1 105 ? -13.133 0.831 16.747 1.00 91.38 105 ILE A N 1
ATOM 800 C CA . ILE A 1 105 ? -13.651 2.019 16.053 1.00 91.38 105 ILE A CA 1
ATOM 801 C C . ILE A 1 105 ? -14.848 1.611 15.178 1.00 91.38 105 ILE A C 1
ATOM 803 O O . ILE A 1 105 ? -14.753 0.645 14.411 1.00 91.38 105 ILE A O 1
ATOM 807 N N . GLY A 1 106 ? -15.967 2.331 15.309 1.00 78.75 106 GLY A N 1
ATOM 808 C CA . GLY A 1 106 ? -17.222 2.121 14.578 1.00 78.75 106 GLY A CA 1
ATOM 809 C C . GLY A 1 106 ? -17.688 3.365 13.844 1.00 78.75 106 GLY A C 1
ATOM 810 O O . GLY A 1 106 ? -17.342 4.473 14.308 1.00 78.75 106 GLY A O 1
#

pLDDT: mean 88.95, std 12.29, range [45.03, 98.25]

Radius of gyration: 14.64 Å; Cα contacts (8 Å, |Δi|>4): 157; chains: 1; bounding box: 31×28×36 Å

Secondary structure (DSSP, 8-state):
-TTGGGGGG----SS-S--TTB-TTTT--EE-TTSEEESSGGGTTSEEEETTT-HHHHHHTPPPPBGGGSTTTT-TTHHHHTT--TTTSSSTTS--HHHHHHTT--

Solvent-accessible surface area (backbone atoms only — not comparable to full-atom values): 6271 Å² total; per-residue (Å²): 116,91,67,30,69,62,58,79,72,58,79,76,78,68,70,42,52,42,50,98,64,29,23,56,40,64,73,38,71,33,72,44,97,87,35,38,20,18,58,37,85,88,35,77,88,51,68,47,40,50,41,84,81,36,54,67,60,26,55,73,62,58,89,74,50,47,37,83,69,29,77,50,50,87,42,93,55,32,89,82,51,40,52,33,50,56,84,70,11,91,42,86,43,46,53,13,62,62,50,30,52,50,72,72,53,130

Sequence (106 aa):
KTAAPFLEYAYGGGYHGASEGYACGRHLMAVMPDARAVKCGFYSDKTLGDARISLKDCWLRMEHIPIDKLECRDCSAMKECRGGCRFRAPHLLAPDPAMCCFYGIG

Mean predicted aligned error: 4.74 Å

=== Feature glossary ===
Reading guide. The protein is described through the following features:

Foldseek 3Di. A 3Di character summarizes, for each residue, the relative orientation of the Cα frame of its nearest spatial neighbor. Because it encodes fold topology rather than chemistry, 3Di alignments detect remote structural similarity that sequence alignment misses.

Contact-map, Ramachandran, and PAE plots. Plot images: a contact map (which residues are close in 3D, as an N×N binary image), a Ramachandran scatter (backbone torsion angles, revealing secondary-structure composition at a glance), and — for AlphaFold structures — a PAE heatmap (pairwise prediction confidence).

Radius of gyration, Cα contacts, bounding box. Radius of gyration (Rg) is the root-mean-square distance of Cα atoms from their centroid — a single number for overall size and compactness. A globular domain of N residues has Rg ≈ 2.2·N^0.38 Å; an extended or disordered chain has a much larger Rg. The Cα contact count is the number of residue pairs whose Cα atoms are within 8 Å and are more than four positions apart in sequence — a standard proxy for tertiary packing density. The bounding box is the smallest axis-aligned box enclosing all Cα atoms.

Secondary structure (8-state, DSSP). Eight-state secondary structure (DSSP): H is the canonical α-helix, G the tighter 3₁₀-helix, I the wider π-helix; E/B are β-structure, T and S are turns and bends, and '-' is everything else. DSSP derives these from the pattern of main-chain N–H···O=C hydrogen bonds, not from the sequence.

B-factor. B-factor (Debye–Waller factor) 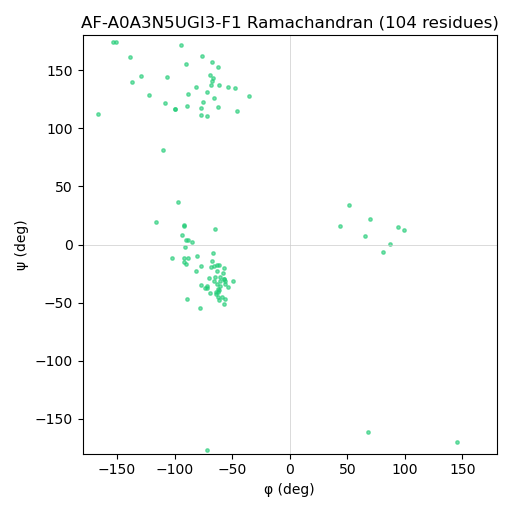reflects atomic displacement in the crystal lattice. It is an experimental observable (units Å²), not a prediction; low values mean the atom is pinned down,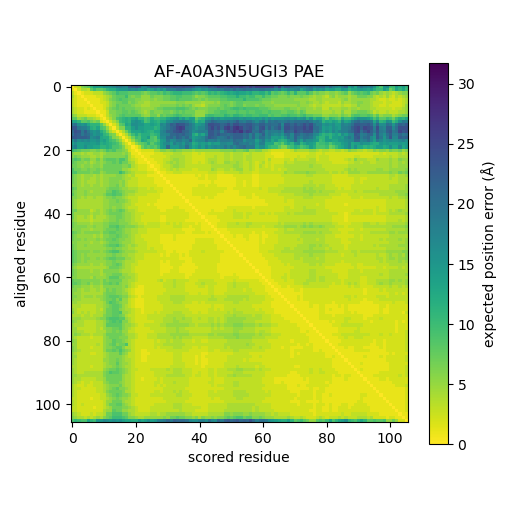 high values mean it moves or is heterogeneous across the crystal.

pLDDT. pLDDT is the predicted lDDT-Cα score: AlphaFold's confidence that the local environment of each residue (all inter-atomic distances within 15 Å) is correctly placed. It is a per-residue number between 0 and 100, with higher meaning more reliable.

Nearest PDB structures. Nearest PDB neighbors are the top structural matches found by Foldseek when searching this structure against the entire Protein Data Bank. Each hit reports a TM-score (0 to 1; >0.5 almost always implies the same fold) and an E-value. These are *structural* homologs — they may share no detectable sequence similarity.

Solvent-accessible surface area. Accessible surface area quantifies burial. A residue with SASA near zero is packed into the hydrophobic core; one with SASA >100 Å² sits on the surface. Computed here via the Shrake–Rupley numerical algorithm with a 1.4 Å probe.

Rendered structure images. Structure images are PyMOL renders from six orthogonal camera directions. Cartoon representation draws helices as coils and strands as arrows; sticks shows the backbone as bonds; surface shows the solvent-excluded envelope. Rainbow coloring maps sequence position to hue (blue→red, N→C); chain coloring assigns a distinct color per polypeptide.

Backbone torsions (φ/ψ). φ (phi) and ψ (psi) are the two rotatable backbone dihedrals per residue: φ is the C(i-1)–N–Cα–C torsion, ψ is the N–Cα–C–N(i+1) torsion, both in degrees on (−180°, 180°]. α-helical residues cluster near (−60°, −45°); β-strand residues near (−120°, +130°). A Ramachandran plot is simply a scatter of (φ, ψ) for every residue.

Predicted aligned error. Predict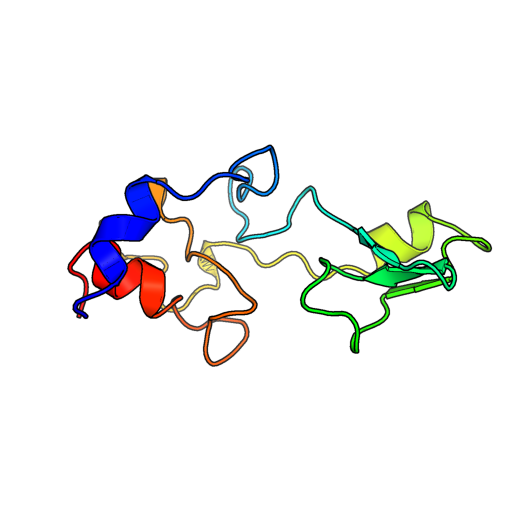ed Aligned Error (PAE) is an AlphaFold confidence matrix: entry (i, j) is the expected error in the position of residue j, in ångströms, when the prediction is superimposed on the true structure at residue i. Low PAE within a block of residues means that block is internally rigid and well-predicted; high PAE between two blocks means their relative placement is uncertain even if each block individually is confident.

mmCIF coordinates. Structure coordinates are given as an mmCIF _atom_site loop: one row per atom with element, residue name, chain id, sequence number, and x/y/z position in Å. Only the four main-chain atoms per residue are included here; side chains are omitted to keep the record compact.

InterPro / GO / CATH / organism. Database cross-references. InterPro integrates a dozen domain/family signature databases into unified entries with residue-range hits. GO terms attach function/process/location labels with evidence codes. CATH codes position the fold in a four-level structural taxonomy. Organism is the NCBI-taxonomy species name.

Secondary structure (3-state, P-SEA). SS3 is a coarse helix/strand/coil call (letters a/b/c) made by the P-SEA algorithm from inter-Cα distances and dihedrals. It is less detailed than DSSP but needs only Cα positions.

Sequence. Sequence gives the chain of amino acids in standard one-letter code (A=alanine, C=cysteine, …, Y=tyrosine), read N→C. It is the only feature that is directly encoded by the gene; all structural features are derived from the folded form of this sequence.